Protein AF-A0A1I6HKV6-F1 (afdb_monomer_lite)

Foldseek 3Di:
DDPPPPPDDVCCVQAAQDQKKKKWFPQCVVVVDDPVDLQHFVTDIDMDGAPGGWDQDPVRDTDGHPPPQADPTNRRNAWMQISNRIGGDD

pLDDT: mean 88.16, std 11.88, range [40.31, 96.88]

Sequence (90 aa):
MSADDEYSDPYEERLAGETTVEWQCGVAAYDRFEPDDPEYCDHEPETIELDEPAGVGADGEISLPGFPGECPVCGNPKEFEINGLGVFLR

Secondary structure (DSSP, 8-state):
---------HHHHHTTT-SEEEEEEHHHHTT-S-TTSTT------EEEE-SS--EE-TTS-EE-TT--SS-TTT---SEEEETTEEEE--

Structure (mmCIF, N/CA/C/O backbone):
data_AF-A0A1I6HKV6-F1
#
_entry.id   AF-A0A1I6HKV6-F1
#
loop_
_atom_site.group_PDB
_atom_site.id
_atom_site.type_symbol
_atom_site.label_atom_id
_atom_site.label_alt_id
_atom_site.label_comp_id
_atom_site.label_asym_id
_atom_site.label_entity_id
_atom_site.label_seq_id
_atom_site.pdbx_PDB_ins_code
_atom_site.Cartn_x
_atom_site.Cartn_y
_atom_site.Cartn_z
_atom_site.occupancy
_a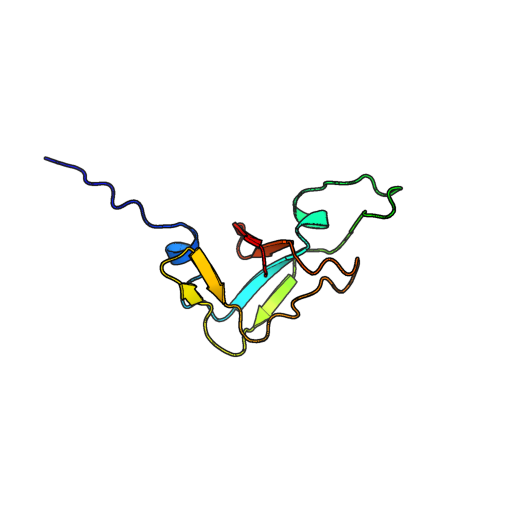tom_site.B_iso_or_equiv
_atom_site.auth_seq_id
_atom_site.auth_comp_id
_atom_site.auth_asym_id
_atom_site.auth_atom_id
_atom_site.pdbx_PDB_model_num
ATOM 1 N N . MET A 1 1 ? 7.803 21.893 31.397 1.00 40.31 1 MET A N 1
ATOM 2 C CA . MET A 1 1 ? 6.607 21.616 30.584 1.00 40.31 1 MET A CA 1
ATOM 3 C C . MET A 1 1 ? 7.063 20.579 29.587 1.00 40.31 1 MET A C 1
ATOM 5 O O . MET A 1 1 ? 7.841 20.926 28.710 1.00 40.31 1 MET A O 1
ATOM 9 N N . SER A 1 2 ? 6.774 19.311 29.866 1.00 46.62 2 SER A N 1
ATOM 10 C CA . SER A 1 2 ? 7.187 18.193 29.020 1.00 46.62 2 SER A CA 1
ATOM 11 C C . SER A 1 2 ? 6.286 18.197 27.794 1.00 46.62 2 SER A C 1
ATOM 13 O O . SER A 1 2 ? 5.072 18.086 27.942 1.00 46.62 2 SER A O 1
ATOM 15 N N . ALA A 1 3 ? 6.862 18.427 26.620 1.00 50.56 3 ALA A N 1
ATOM 16 C CA . ALA A 1 3 ? 6.245 17.993 25.381 1.00 50.56 3 ALA A CA 1
ATOM 17 C C . ALA A 1 3 ? 6.610 16.511 25.259 1.00 50.56 3 ALA A C 1
ATOM 19 O O . ALA A 1 3 ? 7.688 16.170 24.779 1.00 50.56 3 ALA A O 1
ATOM 20 N N . ASP A 1 4 ? 5.781 15.651 25.846 1.00 52.19 4 ASP A N 1
ATOM 21 C CA . ASP A 1 4 ? 5.663 14.282 25.363 1.00 52.19 4 ASP A CA 1
ATOM 22 C C . ASP A 1 4 ? 5.009 14.417 23.983 1.00 52.19 4 ASP A C 1
ATOM 24 O O . ASP A 1 4 ? 3.790 14.521 23.872 1.00 52.19 4 ASP A O 1
ATOM 28 N N . ASP A 1 5 ? 5.832 14.562 22.942 1.00 54.41 5 ASP A N 1
ATOM 29 C CA . ASP A 1 5 ? 5.420 14.231 21.582 1.00 54.41 5 ASP A CA 1
ATOM 30 C C . ASP A 1 5 ? 4.997 12.757 21.633 1.00 54.41 5 ASP A C 1
ATOM 32 O O . ASP A 1 5 ? 5.838 11.858 21.692 1.00 54.41 5 ASP A O 1
ATOM 36 N N . GLU A 1 6 ? 3.688 12.517 21.723 1.00 59.19 6 GLU A N 1
ATOM 37 C CA . GLU A 1 6 ? 3.092 11.209 21.477 1.00 59.19 6 GLU A CA 1
ATOM 38 C C . GLU A 1 6 ? 3.556 10.805 20.074 1.00 59.19 6 GLU A C 1
ATOM 40 O O . GLU A 1 6 ? 3.122 11.380 19.077 1.00 59.19 6 GLU A O 1
ATOM 45 N N . TYR A 1 7 ? 4.530 9.898 19.990 1.00 60.31 7 TYR A N 1
ATOM 46 C CA . TYR A 1 7 ? 4.936 9.319 18.718 1.00 60.31 7 TYR A CA 1
ATOM 47 C C . TYR A 1 7 ? 3.744 8.510 18.210 1.00 60.31 7 TYR A C 1
ATOM 49 O O . TYR A 1 7 ? 3.532 7.381 18.648 1.00 60.31 7 TYR A O 1
ATOM 57 N N . SER A 1 8 ? 2.928 9.134 17.363 1.00 66.94 8 SER A N 1
ATOM 58 C CA . SER A 1 8 ? 1.856 8.455 16.655 1.00 66.94 8 SER A CA 1
ATOM 59 C C . SER A 1 8 ? 2.486 7.681 15.505 1.00 66.94 8 SER A C 1
ATOM 61 O O . SER A 1 8 ? 3.338 8.200 14.777 1.00 66.94 8 SER A O 1
ATOM 63 N N . ASP A 1 9 ? 2.153 6.400 15.413 1.00 81.56 9 ASP A N 1
ATOM 64 C CA . ASP A 1 9 ? 2.643 5.562 14.337 1.00 81.56 9 ASP A CA 1
ATOM 65 C C . ASP A 1 9 ? 2.019 6.056 13.013 1.00 81.56 9 ASP A C 1
ATOM 67 O O . ASP A 1 9 ? 0.793 6.168 12.922 1.00 81.56 9 ASP A O 1
ATOM 71 N N . PRO A 1 10 ? 2.816 6.359 11.970 1.00 86.06 10 PRO A N 1
ATOM 72 C CA . PRO A 1 10 ? 2.284 6.893 10.719 1.00 86.06 10 PRO A CA 1
ATOM 73 C C . PRO A 1 10 ? 1.265 5.960 10.044 1.00 86.06 10 PRO A C 1
ATOM 75 O O . PRO A 1 10 ? 0.418 6.449 9.295 1.00 86.06 10 PRO A O 1
ATOM 78 N N . TYR A 1 11 ? 1.317 4.646 10.301 1.00 88.62 11 TYR A N 1
ATOM 79 C CA . TYR A 1 11 ? 0.299 3.697 9.848 1.00 88.62 11 TYR A CA 1
ATOM 80 C C . TYR A 1 11 ? -1.024 3.901 10.591 1.00 88.62 11 TYR A C 1
ATOM 82 O O . TYR A 1 11 ? -2.083 3.860 9.968 1.00 88.62 11 TYR A O 1
ATOM 90 N N . GLU A 1 12 ? -0.996 4.175 11.895 1.00 86.94 12 GLU A N 1
ATOM 91 C CA . GLU A 1 12 ? -2.218 4.507 12.634 1.00 86.94 12 GLU A CA 1
ATOM 92 C C . GLU A 1 12 ? -2.837 5.817 12.137 1.00 86.94 12 GLU A C 1
ATOM 94 O O . GLU A 1 12 ? -4.049 5.894 11.963 1.00 86.94 12 GLU A O 1
ATOM 99 N N . GLU A 1 13 ? -2.022 6.827 11.829 1.00 86.94 13 GLU A N 1
ATOM 100 C CA . GLU A 1 13 ? -2.528 8.131 11.385 1.00 86.94 13 GLU A CA 1
ATOM 101 C C . GLU A 1 13 ? -3.086 8.141 9.956 1.00 86.94 13 GLU A C 1
ATOM 103 O O . GLU A 1 13 ? -3.989 8.925 9.661 1.00 86.94 13 GLU A O 1
ATOM 108 N N . ARG A 1 14 ? -2.518 7.345 9.040 1.00 88.94 14 ARG A N 1
ATOM 109 C CA . ARG A 1 14 ? -2.826 7.432 7.595 1.00 88.94 14 ARG A CA 1
ATOM 110 C C . ARG A 1 14 ? -3.522 6.211 7.019 1.00 88.94 14 ARG A C 1
ATOM 112 O O . ARG A 1 14 ? -3.901 6.242 5.848 1.00 88.94 14 ARG A O 1
ATOM 119 N N . LEU A 1 15 ? -3.631 5.134 7.789 1.00 91.56 15 LEU A N 1
ATOM 120 C CA . LEU A 1 15 ? -4.183 3.877 7.303 1.00 91.56 15 LEU A CA 1
ATOM 121 C C . LEU A 1 15 ? -5.269 3.325 8.218 1.00 91.56 15 LEU A C 1
ATOM 123 O O . LEU A 1 15 ? -6.289 2.868 7.714 1.00 91.56 15 LEU A O 1
ATOM 127 N N . ALA A 1 16 ? -5.095 3.360 9.540 1.00 92.88 16 ALA A N 1
ATOM 128 C CA . ALA A 1 16 ? -6.066 2.740 10.436 1.00 92.88 16 ALA A CA 1
ATOM 129 C C . ALA A 1 16 ? -7.457 3.391 10.316 1.00 92.88 16 ALA A C 1
ATOM 131 O O . ALA A 1 16 ? -7.632 4.589 10.520 1.00 92.88 16 ALA A O 1
ATOM 132 N N . GLY A 1 17 ? -8.469 2.573 10.019 1.00 93.75 17 GLY A N 1
ATOM 133 C CA . GLY A 1 17 ? -9.854 3.013 9.853 1.00 93.75 17 GLY A CA 1
ATOM 134 C C . GLY A 1 17 ? -10.213 3.531 8.456 1.00 93.75 17 GLY A C 1
ATOM 135 O O . GLY A 1 17 ? -11.398 3.760 8.199 1.00 93.75 17 GLY A O 1
ATOM 136 N N . GLU A 1 18 ? -9.251 3.662 7.542 1.00 95.81 18 GLU A N 1
ATOM 137 C CA . GLU A 1 18 ? -9.523 4.089 6.169 1.00 95.81 18 GLU A CA 1
ATOM 138 C C . GLU A 1 18 ? -10.210 2.971 5.376 1.00 95.81 18 GLU A C 1
ATOM 140 O O . GLU A 1 18 ? -9.853 1.799 5.467 1.00 95.81 18 GLU A O 1
ATOM 145 N N . THR A 1 19 ? -11.213 3.332 4.578 1.00 96.19 19 THR A N 1
ATOM 146 C CA . THR A 1 19 ? -11.937 2.400 3.684 1.00 96.19 19 THR A CA 1
ATOM 147 C C . THR A 1 19 ? -11.607 2.633 2.216 1.00 96.19 19 THR A C 1
ATOM 149 O O . THR A 1 19 ? -11.930 1.808 1.369 1.00 96.19 19 THR A O 1
ATOM 152 N N . THR A 1 20 ? -10.936 3.738 1.907 1.00 96.75 20 THR A N 1
ATOM 153 C CA . THR A 1 20 ? -10.444 4.068 0.575 1.00 96.75 20 THR A CA 1
ATOM 154 C C . THR A 1 20 ? -8.957 4.333 0.697 1.00 96.75 20 THR A C 1
ATOM 156 O O . THR A 1 20 ? -8.546 5.145 1.521 1.00 96.75 20 THR A O 1
ATOM 159 N N . VAL A 1 21 ? -8.153 3.644 -0.106 1.00 95.75 21 VAL A N 1
ATOM 160 C CA . VAL A 1 21 ? -6.696 3.784 -0.069 1.00 95.75 21 VAL A CA 1
ATOM 161 C C . VAL A 1 21 ? -6.148 3.993 -1.471 1.00 95.75 21 VAL A C 1
ATOM 163 O O . VAL A 1 21 ? -6.607 3.372 -2.432 1.00 95.75 21 VAL A O 1
ATOM 166 N N . GLU A 1 22 ? -5.166 4.879 -1.585 1.00 96.88 22 GLU A N 1
ATOM 167 C CA . GLU A 1 22 ? -4.293 4.940 -2.751 1.00 96.88 22 GLU A CA 1
ATOM 168 C C . GLU A 1 22 ? -3.223 3.866 -2.596 1.00 96.88 22 GLU A C 1
ATOM 170 O O . GLU A 1 22 ? -2.655 3.707 -1.514 1.00 96.88 22 GLU A O 1
ATOM 175 N N . TRP A 1 23 ? -2.958 3.114 -3.656 1.00 95.44 23 TRP A N 1
ATOM 176 C CA . TRP A 1 23 ? -1.950 2.078 -3.649 1.00 95.44 23 TRP A CA 1
ATOM 177 C C . TRP A 1 23 ? -1.160 2.020 -4.948 1.00 95.44 23 TRP A C 1
ATOM 179 O O . TRP A 1 23 ? -1.647 2.341 -6.030 1.00 95.44 23 TRP A O 1
ATOM 189 N N . GLN A 1 24 ? 0.070 1.540 -4.838 1.00 96.50 24 GLN A N 1
ATOM 190 C CA . GLN A 1 24 ? 0.919 1.227 -5.973 1.00 96.50 24 GLN A CA 1
ATOM 191 C C . GLN A 1 24 ? 1.758 -0.009 -5.647 1.00 96.50 24 GLN A C 1
ATOM 193 O O . GLN A 1 24 ? 2.106 -0.269 -4.493 1.00 96.50 24 GLN A O 1
ATOM 198 N N . CYS A 1 25 ? 2.120 -0.792 -6.664 1.00 95.31 25 CYS A N 1
ATOM 199 C CA . CYS A 1 25 ? 3.139 -1.823 -6.502 1.00 95.31 25 CYS A CA 1
ATOM 200 C C . CYS A 1 25 ? 4.447 -1.201 -6.000 1.00 95.31 25 CYS A C 1
ATOM 202 O O . CYS A 1 25 ? 4.974 -0.298 -6.644 1.00 95.31 25 CYS A O 1
ATOM 204 N N . GLY A 1 26 ? 5.021 -1.728 -4.914 1.00 94.50 26 GLY A N 1
ATOM 205 C CA . GLY A 1 26 ? 6.247 -1.185 -4.319 1.00 94.50 26 GLY A CA 1
ATOM 206 C C . GLY A 1 26 ? 7.422 -1.169 -5.299 1.00 94.50 26 GLY A C 1
ATOM 207 O O . GLY A 1 26 ? 8.205 -0.226 -5.335 1.00 94.50 26 GLY A O 1
ATOM 208 N N . VAL A 1 27 ? 7.488 -2.158 -6.194 1.00 93.44 27 VAL A N 1
ATOM 209 C CA . VAL A 1 27 ? 8.497 -2.193 -7.261 1.00 93.44 27 VAL A CA 1
ATOM 210 C C . VAL A 1 27 ? 8.435 -0.956 -8.165 1.00 93.44 27 VAL A C 1
ATOM 212 O O . VAL A 1 27 ? 9.483 -0.396 -8.485 1.00 93.44 27 VAL A O 1
ATOM 215 N N . ALA A 1 28 ? 7.223 -0.535 -8.536 1.00 93.88 28 ALA A N 1
ATOM 216 C CA . ALA A 1 28 ? 6.989 0.629 -9.385 1.00 93.88 28 ALA A CA 1
ATOM 217 C C . ALA A 1 28 ? 7.140 1.933 -8.587 1.00 93.88 28 ALA A C 1
ATOM 219 O O . ALA A 1 28 ? 7.835 2.844 -9.024 1.00 93.88 28 ALA A O 1
ATOM 220 N N . ALA A 1 29 ? 6.562 1.993 -7.382 1.00 94.44 29 ALA A N 1
ATOM 221 C CA . ALA A 1 29 ? 6.602 3.167 -6.506 1.00 94.44 29 ALA A CA 1
ATOM 222 C C . ALA A 1 29 ? 8.033 3.597 -6.147 1.00 94.44 29 ALA A C 1
ATOM 224 O O . ALA A 1 29 ? 8.337 4.784 -6.044 1.00 94.44 29 ALA A O 1
ATOM 225 N N . TYR A 1 30 ? 8.931 2.624 -5.979 1.00 91.62 30 TYR A N 1
ATOM 226 C CA . TYR A 1 30 ? 10.320 2.871 -5.598 1.00 91.62 30 TYR A CA 1
ATOM 227 C C . TYR A 1 30 ? 11.301 2.891 -6.773 1.00 91.62 30 TYR A C 1
ATOM 229 O O . TYR A 1 30 ? 12.502 2.987 -6.515 1.00 91.62 30 TYR A O 1
ATOM 237 N N . ASP A 1 31 ? 10.819 2.781 -8.017 1.00 88.94 31 ASP A N 1
ATOM 238 C CA . ASP A 1 31 ? 11.635 2.836 -9.242 1.00 88.94 31 ASP A CA 1
ATOM 239 C C . ASP A 1 31 ? 12.886 1.929 -9.138 1.00 88.94 31 ASP A C 1
ATOM 241 O O . ASP A 1 31 ? 14.030 2.332 -9.357 1.00 88.94 31 ASP A O 1
ATOM 245 N N . ARG A 1 32 ? 12.683 0.695 -8.644 1.00 85.81 32 ARG A N 1
ATOM 246 C CA . ARG A 1 32 ? 13.788 -0.183 -8.199 1.00 85.81 32 ARG A CA 1
ATOM 247 C C . ARG A 1 32 ? 14.611 -0.782 -9.323 1.00 85.81 32 ARG A C 1
ATOM 249 O O . ARG A 1 32 ? 15.745 -1.193 -9.074 1.00 85.81 32 ARG A O 1
ATOM 256 N N . PHE A 1 33 ? 14.012 -0.905 -10.495 1.00 91.81 33 PHE A N 1
ATOM 257 C CA . PHE A 1 33 ? 14.560 -1.621 -11.635 1.00 91.81 33 PHE A CA 1
ATOM 258 C C . PHE A 1 33 ? 14.427 -0.761 -12.882 1.00 91.81 33 PHE A C 1
ATOM 260 O O . PHE A 1 33 ? 13.488 0.026 -12.999 1.00 91.81 33 PHE A O 1
ATOM 267 N N . GLU A 1 34 ? 15.362 -0.918 -13.812 1.00 92.38 34 GLU A N 1
ATOM 268 C CA . GLU A 1 34 ? 15.305 -0.231 -15.096 1.00 92.38 34 GLU A CA 1
ATOM 269 C C . GLU A 1 34 ? 14.242 -0.895 -15.992 1.00 92.38 34 GLU A C 1
ATOM 271 O O . GLU A 1 34 ? 13.959 -2.079 -15.822 1.00 92.38 34 GLU A O 1
ATOM 2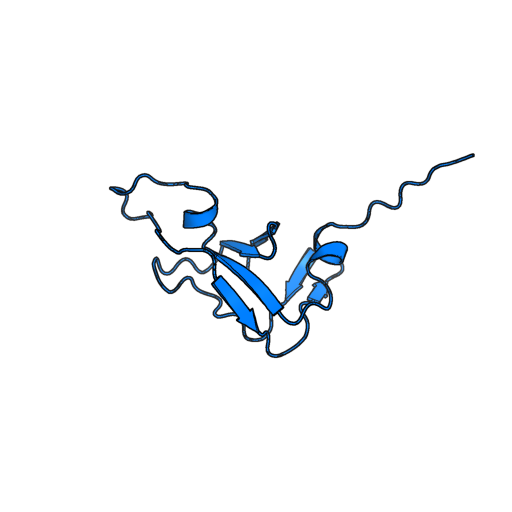76 N N . PRO A 1 35 ? 13.660 -0.193 -16.984 1.00 91.06 35 PRO A N 1
ATOM 277 C CA . PRO A 1 35 ? 12.625 -0.754 -17.865 1.00 91.06 35 PRO A CA 1
ATOM 278 C C . PRO A 1 35 ? 13.013 -2.034 -18.624 1.00 91.06 35 PRO A C 1
ATOM 280 O O . PRO A 1 35 ? 12.146 -2.715 -19.172 1.00 91.06 35 PRO A O 1
ATOM 283 N N . ASP A 1 36 ? 14.309 -2.342 -18.701 1.00 93.56 36 ASP A N 1
ATOM 284 C CA . ASP A 1 36 ? 14.845 -3.529 -19.368 1.00 93.56 36 ASP A CA 1
ATOM 285 C C . ASP A 1 36 ? 14.932 -4.755 -18.439 1.00 93.56 36 ASP A C 1
ATOM 287 O O . ASP A 1 36 ? 15.157 -5.872 -18.919 1.00 93.56 36 ASP A O 1
ATOM 291 N N . ASP A 1 37 ? 14.785 -4.562 -17.125 1.00 92.50 37 ASP A N 1
ATOM 292 C CA . ASP A 1 37 ? 14.885 -5.626 -16.132 1.00 92.50 37 ASP A CA 1
ATOM 293 C C . ASP A 1 37 ? 13.624 -6.510 -16.125 1.00 92.50 37 ASP A C 1
ATOM 295 O O . ASP A 1 37 ? 12.502 -6.008 -16.231 1.00 92.50 37 ASP A O 1
ATOM 299 N N . PRO A 1 38 ? 13.761 -7.835 -15.924 1.00 88.50 38 PRO A N 1
ATOM 300 C CA . PRO A 1 38 ? 12.608 -8.731 -15.819 1.00 88.50 38 PRO A CA 1
ATOM 301 C C . PRO A 1 38 ? 11.706 -8.412 -14.619 1.00 88.50 38 PRO A C 1
ATOM 303 O O . PRO A 1 38 ? 10.521 -8.738 -14.634 1.00 88.50 38 PRO A O 1
ATOM 306 N N . GLU A 1 39 ? 12.278 -7.813 -13.575 1.00 89.81 39 GLU A N 1
ATOM 307 C CA . GLU A 1 39 ? 11.585 -7.398 -12.360 1.00 89.81 39 GLU A CA 1
ATOM 308 C C . GLU A 1 39 ? 10.961 -5.999 -12.457 1.00 89.81 39 GLU A C 1
ATOM 310 O O . GLU A 1 39 ? 10.301 -5.580 -11.508 1.00 89.81 39 GLU A O 1
ATOM 315 N N . TYR A 1 40 ? 11.137 -5.277 -13.570 1.00 92.75 40 TYR A N 1
ATOM 316 C CA . TYR A 1 40 ? 10.520 -3.968 -13.778 1.00 92.75 40 TYR A CA 1
ATOM 317 C C . TYR A 1 40 ? 8.992 -4.018 -13.662 1.00 92.75 40 TYR A C 1
ATOM 319 O O . TYR A 1 40 ? 8.335 -4.981 -14.063 1.00 92.75 40 TYR A O 1
ATOM 327 N N . CYS A 1 41 ? 8.416 -2.948 -13.117 1.00 94.31 41 CYS A N 1
ATOM 328 C CA . CYS A 1 41 ? 6.978 -2.779 -12.9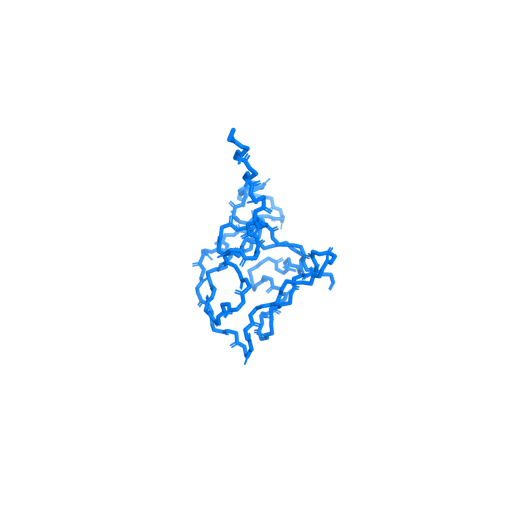94 1.00 94.31 41 CYS A CA 1
ATOM 329 C C . CYS A 1 41 ? 6.610 -1.325 -13.289 1.00 94.31 41 CYS A C 1
ATOM 331 O O . CYS A 1 41 ? 7.129 -0.421 -12.641 1.00 94.31 41 CYS A O 1
ATOM 333 N N . ASP A 1 42 ? 5.688 -1.116 -14.226 1.00 95.06 42 ASP A N 1
ATOM 334 C CA . ASP A 1 42 ? 5.142 0.189 -14.616 1.00 95.06 42 ASP A CA 1
ATOM 335 C C . ASP A 1 42 ? 3.751 0.450 -14.019 1.00 95.06 42 ASP A C 1
ATOM 337 O O . ASP A 1 42 ? 3.009 1.298 -14.507 1.00 95.06 42 ASP A O 1
ATOM 341 N N . HIS A 1 43 ? 3.382 -0.273 -12.956 1.00 94.50 43 HIS A N 1
ATOM 342 C CA . HIS A 1 43 ? 2.104 -0.087 -12.275 1.00 94.50 43 HIS A CA 1
ATOM 343 C C . HIS A 1 43 ? 1.955 1.353 -11.780 1.00 94.50 43 HIS A C 1
ATOM 345 O O . HIS A 1 43 ? 2.670 1.773 -10.869 1.00 94.50 43 HIS A O 1
ATOM 351 N N . GLU A 1 44 ? 1.005 2.094 -12.343 1.00 95.25 44 GLU A N 1
ATOM 352 C CA . GLU A 1 44 ? 0.669 3.448 -11.902 1.00 95.25 44 GLU A CA 1
ATOM 353 C C . GLU A 1 44 ? -0.052 3.418 -10.536 1.00 95.25 44 GLU A C 1
ATOM 355 O O . GLU A 1 44 ? -0.591 2.378 -10.149 1.00 95.25 44 GLU A O 1
ATOM 360 N N . PRO A 1 45 ? -0.042 4.511 -9.755 1.00 94.31 45 PRO A N 1
ATOM 361 C CA . PRO A 1 45 ? -0.850 4.602 -8.543 1.00 94.31 45 PRO A CA 1
ATOM 362 C C . PRO A 1 45 ? -2.346 4.516 -8.860 1.00 94.31 45 PRO A C 1
ATOM 364 O O . PRO A 1 45 ? -2.837 5.173 -9.780 1.00 94.31 45 PRO A O 1
ATOM 367 N N . GLU A 1 46 ? -3.083 3.748 -8.065 1.00 95.12 46 GLU A N 1
ATOM 368 C CA . GLU A 1 46 ? -4.526 3.564 -8.204 1.00 95.12 46 GLU A CA 1
ATOM 369 C C . GLU A 1 46 ? -5.230 3.711 -6.854 1.00 95.12 46 GLU A C 1
ATOM 371 O O . GLU A 1 46 ? -4.639 3.525 -5.797 1.00 95.12 46 GLU A O 1
ATOM 376 N N . THR A 1 47 ? -6.524 4.027 -6.864 1.00 96.25 47 THR A N 1
ATOM 377 C CA . THR A 1 47 ? -7.340 4.098 -5.644 1.00 96.25 47 THR A CA 1
ATOM 378 C C . THR A 1 47 ? -8.331 2.945 -5.615 1.00 96.25 47 THR A C 1
ATOM 380 O O . THR A 1 47 ? -9.019 2.703 -6.608 1.00 96.25 47 THR A O 1
ATOM 383 N N . ILE A 1 48 ? -8.437 2.260 -4.476 1.00 95.25 48 ILE A N 1
ATOM 384 C CA . ILE A 1 48 ? -9.407 1.178 -4.269 1.00 95.25 48 ILE A CA 1
ATOM 385 C C . ILE A 1 48 ? -10.250 1.410 -3.016 1.00 95.25 48 ILE A C 1
ATOM 387 O O . ILE A 1 48 ? -9.839 2.108 -2.088 1.00 95.25 48 ILE A O 1
ATOM 391 N N . GLU A 1 49 ? -11.422 0.782 -2.993 1.00 96.62 49 GLU A N 1
ATOM 392 C CA . GLU A 1 49 ? -12.258 0.648 -1.801 1.00 96.62 49 GLU A CA 1
ATOM 393 C C . GLU A 1 49 ? -12.002 -0.720 -1.160 1.00 96.62 49 GLU A C 1
ATOM 395 O O . GLU A 1 49 ? -11.978 -1.741 -1.849 1.00 96.62 49 GLU A O 1
ATOM 400 N N . LEU A 1 50 ? -11.791 -0.729 0.152 1.00 96.25 50 LEU A N 1
ATOM 401 C CA . LEU A 1 50 ? -11.628 -1.934 0.955 1.00 96.25 50 LEU A CA 1
ATOM 402 C C . LEU A 1 50 ? -12.998 -2.472 1.385 1.00 96.25 50 LEU A C 1
ATOM 404 O O . LEU A 1 50 ? -13.941 -1.710 1.603 1.00 96.25 50 LEU A O 1
ATOM 408 N N . ASP A 1 51 ? -13.090 -3.790 1.558 1.00 96.50 51 ASP A N 1
ATOM 409 C CA . ASP A 1 51 ? -14.317 -4.456 2.020 1.00 96.50 51 ASP A CA 1
ATOM 410 C C . ASP A 1 51 ? -14.658 -4.081 3.473 1.00 96.50 51 ASP A C 1
ATOM 412 O O . ASP A 1 51 ? -15.824 -4.004 3.866 1.00 96.50 51 ASP A O 1
ATOM 416 N N . GLU A 1 52 ? -13.623 -3.837 4.275 1.00 96.38 52 GLU A N 1
ATOM 417 C CA . GLU A 1 52 ? -13.691 -3.385 5.660 1.00 96.38 52 GLU A CA 1
ATOM 418 C C . GLU A 1 52 ? -12.581 -2.346 5.900 1.00 96.38 52 GLU A C 1
ATOM 420 O O . GLU A 1 52 ? -11.598 -2.323 5.154 1.00 96.38 52 GLU A O 1
ATOM 425 N N . PRO A 1 53 ? -12.700 -1.486 6.928 1.00 96.19 53 PRO A N 1
ATOM 426 C CA . PRO A 1 53 ? -11.664 -0.510 7.241 1.00 96.19 53 PRO A CA 1
ATOM 427 C C . PRO A 1 53 ? -10.294 -1.165 7.439 1.00 96.19 53 PRO A C 1
ATOM 429 O O . PRO A 1 53 ? -10.188 -2.213 8.083 1.00 96.19 53 PRO A O 1
ATOM 432 N N . ALA A 1 54 ? -9.247 -0.520 6.932 1.00 94.50 54 ALA A N 1
ATOM 433 C CA . ALA A 1 54 ? -7.880 -0.967 7.119 1.00 94.50 54 ALA A CA 1
ATOM 434 C C . ALA A 1 54 ? -7.525 -1.034 8.612 1.00 94.50 54 ALA A C 1
ATOM 436 O O . ALA A 1 54 ? -7.892 -0.171 9.416 1.00 94.50 54 ALA A O 1
ATOM 437 N N . GLY A 1 55 ? -6.812 -2.093 8.983 1.00 92.00 55 GLY A N 1
ATOM 438 C CA . GLY A 1 55 ? -6.415 -2.371 10.355 1.00 92.00 55 GLY A CA 1
ATOM 439 C C . GLY A 1 55 ? -4.908 -2.280 10.529 1.00 92.00 55 GLY A C 1
ATOM 440 O O . GLY A 1 55 ? -4.156 -2.770 9.689 1.00 92.00 55 GLY A O 1
ATOM 441 N N . VAL A 1 56 ? -4.481 -1.709 11.653 1.00 90.81 56 VAL A N 1
ATOM 442 C CA . VAL A 1 56 ? -3.092 -1.747 12.119 1.00 90.81 56 VAL A CA 1
ATOM 443 C C . VAL A 1 56 ? -3.084 -2.480 13.457 1.00 90.81 56 VAL A C 1
ATOM 445 O O . VAL A 1 56 ? -3.697 -2.042 14.429 1.00 90.81 56 VAL A O 1
ATOM 448 N N . GLY A 1 57 ? -2.474 -3.661 13.487 1.00 85.62 57 GLY A N 1
ATOM 449 C CA . GLY A 1 57 ? -2.328 -4.472 14.690 1.00 85.62 57 GLY A CA 1
ATOM 450 C C . GLY A 1 57 ? -1.232 -3.934 15.611 1.00 85.62 57 GLY A C 1
ATOM 451 O O . GLY A 1 57 ? -0.313 -3.251 15.169 1.00 85.62 57 GLY A O 1
ATOM 452 N N . ALA A 1 58 ? -1.276 -4.312 16.891 1.00 80.62 58 ALA A N 1
ATOM 453 C CA . ALA A 1 58 ? -0.305 -3.866 17.900 1.00 80.62 58 ALA A CA 1
ATOM 454 C C . ALA A 1 58 ? 1.158 -4.252 17.587 1.00 80.62 58 ALA A C 1
ATOM 456 O O . ALA A 1 58 ? 2.083 -3.624 18.093 1.00 80.62 58 ALA A O 1
ATOM 457 N N . ASP A 1 59 ? 1.365 -5.277 16.755 1.00 82.44 59 ASP A N 1
ATOM 458 C CA . ASP A 1 59 ? 2.679 -5.735 16.290 1.00 82.44 59 ASP A CA 1
ATOM 459 C C . ASP A 1 59 ? 3.092 -5.122 14.930 1.00 82.44 59 ASP A C 1
ATOM 461 O O . ASP A 1 59 ? 4.066 -5.570 14.322 1.00 82.44 59 ASP A O 1
ATOM 465 N N . GLY A 1 60 ? 2.347 -4.128 14.426 1.00 78.56 60 GLY A N 1
ATOM 466 C CA . GLY A 1 60 ? 2.557 -3.513 13.108 1.00 78.56 60 GLY A CA 1
ATOM 467 C C . GLY A 1 60 ? 2.028 -4.347 11.935 1.00 78.56 60 GLY A C 1
ATOM 468 O O . GLY A 1 60 ? 2.426 -4.134 10.792 1.00 78.56 60 GLY A O 1
ATOM 469 N N . GLU A 1 61 ? 1.162 -5.331 12.203 1.00 87.69 61 GLU A N 1
ATOM 470 C CA . GLU A 1 61 ? 0.475 -6.099 11.159 1.00 87.69 61 GLU A CA 1
ATOM 471 C C . GLU A 1 61 ? -0.555 -5.216 10.450 1.00 87.69 61 GLU A C 1
ATOM 473 O O . GLU A 1 61 ? -1.416 -4.626 11.098 1.00 87.69 61 GLU A O 1
ATOM 478 N N . ILE A 1 62 ? -0.478 -5.144 9.123 1.00 90.31 62 ILE A N 1
ATOM 479 C CA . ILE A 1 62 ? -1.399 -4.358 8.305 1.00 90.31 62 ILE A CA 1
ATOM 480 C C . ILE A 1 62 ? -2.448 -5.290 7.697 1.00 90.31 62 ILE A C 1
ATOM 482 O O . ILE A 1 62 ? -2.108 -6.238 6.991 1.00 90.31 62 ILE A O 1
ATOM 486 N N . SER A 1 63 ? -3.723 -5.005 7.956 1.00 91.88 63 SER A N 1
ATOM 487 C CA . SER A 1 63 ? -4.867 -5.698 7.363 1.00 91.88 63 SER A CA 1
ATOM 488 C C . SER A 1 63 ? -5.555 -4.784 6.356 1.00 91.88 63 SER A C 1
ATOM 490 O O . SER A 1 63 ? -5.973 -3.682 6.710 1.00 91.88 63 SER A O 1
ATOM 492 N N . LEU A 1 64 ? -5.689 -5.246 5.111 1.00 93.94 64 LEU A N 1
ATOM 493 C CA . LEU A 1 64 ? -6.360 -4.530 4.019 1.00 93.94 64 LEU A CA 1
ATOM 494 C C . LEU A 1 64 ? -7.428 -5.439 3.388 1.00 93.94 64 LEU A C 1
ATOM 496 O O . LEU A 1 64 ? -7.175 -6.076 2.363 1.00 93.94 64 LEU A O 1
ATOM 500 N N . PRO A 1 65 ? -8.608 -5.577 4.011 1.00 94.31 65 PRO A N 1
ATOM 501 C CA . PRO A 1 65 ? -9.655 -6.473 3.525 1.00 94.31 65 PRO A CA 1
ATOM 502 C C . PRO A 1 65 ? -10.141 -6.061 2.131 1.00 94.31 65 PRO A C 1
ATOM 504 O O . PRO A 1 65 ? -10.439 -4.896 1.893 1.00 94.31 65 PRO A O 1
ATOM 507 N N . GLY A 1 66 ? -10.200 -7.008 1.195 1.00 91.38 66 GLY A N 1
ATOM 508 C CA . GLY A 1 66 ? -10.556 -6.732 -0.205 1.00 91.38 66 GLY A CA 1
ATOM 509 C C . GLY A 1 66 ? -9.399 -6.232 -1.081 1.00 91.38 66 GLY A C 1
ATOM 510 O O . GLY A 1 66 ? -9.568 -6.089 -2.291 1.00 91.38 66 GLY A O 1
ATOM 511 N N . PHE A 1 67 ? -8.203 -6.018 -0.519 1.00 93.19 67 PHE A N 1
ATOM 512 C CA . PHE A 1 67 ? -7.010 -5.686 -1.300 1.00 93.19 67 PHE A CA 1
ATOM 513 C C . PHE A 1 67 ? -6.588 -6.873 -2.194 1.00 93.19 67 PHE A C 1
ATOM 515 O O . PHE A 1 67 ? -6.616 -8.017 -1.732 1.00 93.19 67 PHE A O 1
ATOM 522 N N . PRO A 1 68 ? -6.160 -6.643 -3.454 1.00 88.69 68 PRO A N 1
ATOM 523 C CA . PRO A 1 68 ? -5.843 -7.715 -4.404 1.00 88.69 68 PRO A CA 1
ATOM 524 C C . PRO A 1 68 ? -4.718 -8.651 -3.941 1.00 88.69 68 PRO A C 1
ATOM 526 O O . PRO A 1 68 ? -4.686 -9.813 -4.339 1.00 88.69 68 PRO A O 1
ATOM 529 N N . GLY A 1 69 ? -3.790 -8.163 -3.111 1.00 87.25 69 GLY A N 1
ATOM 530 C CA . GLY A 1 69 ? -2.699 -8.956 -2.529 1.00 87.25 69 GLY A CA 1
ATOM 531 C C . GLY A 1 69 ? -1.570 -9.303 -3.503 1.00 87.25 69 GLY A C 1
ATOM 532 O O . GLY A 1 69 ? -0.537 -9.811 -3.083 1.00 87.25 69 GLY A O 1
ATOM 533 N N . GLU A 1 70 ? -1.734 -8.998 -4.789 1.00 92.69 70 GLU A N 1
ATOM 534 C CA . GLU A 1 70 ? -0.731 -9.173 -5.832 1.00 92.69 70 GLU A CA 1
ATOM 535 C C . GLU 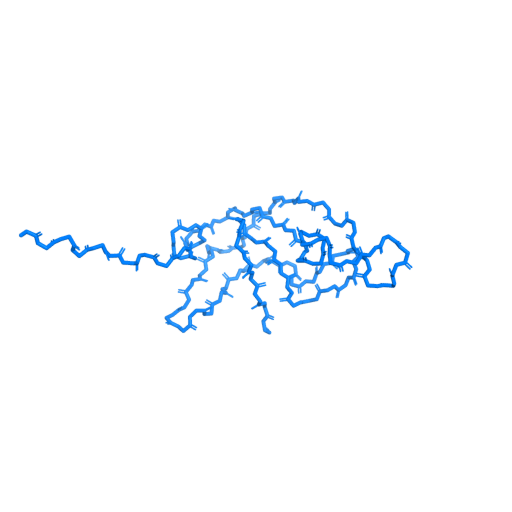A 1 70 ? -0.836 -8.033 -6.847 1.00 92.69 70 GLU A C 1
ATOM 537 O O . GLU A 1 70 ? -1.933 -7.621 -7.229 1.00 92.69 70 GLU A O 1
ATOM 542 N N . CYS A 1 71 ? 0.306 -7.507 -7.288 1.00 92.75 71 CYS A N 1
ATOM 543 C CA . CYS A 1 71 ? 0.338 -6.518 -8.355 1.00 92.75 71 CYS A CA 1
ATOM 544 C C . CYS A 1 71 ? -0.124 -7.154 -9.683 1.00 92.75 71 CYS A C 1
ATOM 546 O O . CYS A 1 71 ? 0.515 -8.103 -10.141 1.00 92.75 71 CYS A O 1
ATOM 548 N N . PRO A 1 72 ? -1.145 -6.608 -10.369 1.00 91.06 72 PRO A N 1
ATOM 549 C CA . PRO A 1 72 ? -1.662 -7.167 -11.620 1.00 91.06 72 PRO A CA 1
ATOM 550 C C . PRO A 1 72 ? -0.711 -7.003 -12.817 1.00 91.06 72 PRO A C 1
ATOM 552 O O . PRO A 1 72 ? -0.929 -7.623 -13.855 1.00 91.06 72 PRO A O 1
ATOM 555 N N . VAL A 1 73 ? 0.322 -6.163 -12.687 1.00 91.62 73 VAL A N 1
ATOM 556 C CA . VAL A 1 73 ? 1.297 -5.864 -13.747 1.00 91.62 73 VAL A CA 1
ATOM 557 C C . VAL A 1 73 ? 2.482 -6.824 -13.689 1.00 91.62 73 VAL A C 1
ATOM 559 O O . VAL A 1 73 ? 2.741 -7.540 -14.653 1.00 91.62 73 VAL A O 1
ATOM 562 N N . CYS A 1 74 ? 3.189 -6.875 -12.555 1.00 90.94 74 CYS A N 1
ATOM 563 C CA . CYS A 1 74 ? 4.402 -7.688 -12.412 1.00 90.94 74 CYS A CA 1
ATOM 564 C C . CYS A 1 74 ? 4.226 -8.946 -11.545 1.00 90.94 74 CYS A C 1
ATOM 566 O O . CYS A 1 74 ? 5.168 -9.724 -11.403 1.00 90.94 74 CYS A O 1
ATOM 568 N N . GLY A 1 75 ? 3.055 -9.159 -10.934 1.00 90.12 75 GLY A N 1
ATOM 569 C CA . GLY A 1 75 ? 2.804 -10.306 -10.055 1.00 90.12 75 GLY A CA 1
ATOM 570 C C . GLY A 1 75 ? 3.483 -10.216 -8.683 1.00 90.12 75 GLY A C 1
ATOM 571 O O . GLY A 1 75 ? 3.596 -11.225 -7.997 1.00 90.12 75 GLY A O 1
ATOM 572 N N . ASN A 1 76 ? 3.989 -9.045 -8.270 1.00 88.81 76 ASN A N 1
ATOM 573 C CA . ASN A 1 76 ? 4.596 -8.857 -6.947 1.00 88.81 76 ASN A CA 1
ATOM 574 C C . ASN A 1 76 ? 3.538 -9.006 -5.833 1.00 88.81 76 ASN A C 1
ATOM 576 O O . ASN A 1 76 ? 2.621 -8.185 -5.789 1.00 88.81 76 ASN A O 1
ATOM 580 N N . PRO A 1 77 ? 3.677 -9.970 -4.902 1.00 89.25 77 PRO A N 1
ATOM 581 C CA . PRO A 1 77 ? 2.680 -10.207 -3.861 1.00 89.25 77 PRO A CA 1
ATOM 582 C C . PRO A 1 77 ? 3.070 -9.648 -2.486 1.00 89.25 77 PRO A C 1
ATOM 584 O O . PRO A 1 77 ? 2.377 -9.883 -1.504 1.00 89.25 77 PRO A O 1
ATOM 587 N N . LYS A 1 78 ? 4.229 -8.988 -2.366 1.00 87.38 78 LYS A N 1
ATOM 588 C CA . LYS A 1 78 ? 4.828 -8.712 -1.052 1.00 87.38 78 LYS A CA 1
ATOM 589 C C . LYS A 1 78 ? 4.807 -7.255 -0.666 1.00 87.38 78 LYS A C 1
ATOM 591 O O . LYS A 1 78 ? 4.573 -6.955 0.4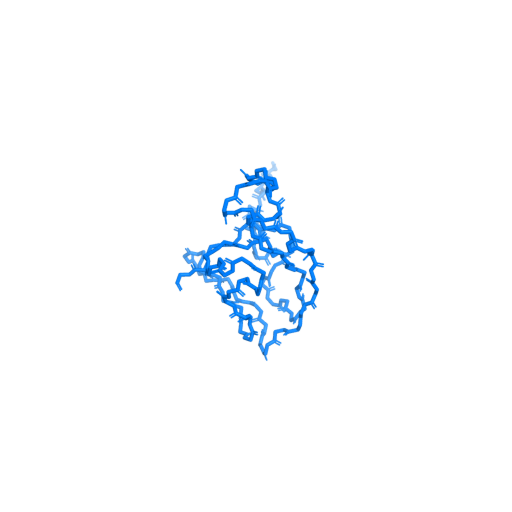94 1.00 87.38 78 LYS A O 1
ATOM 596 N N . GLU A 1 79 ? 5.132 -6.372 -1.597 1.00 92.69 79 GLU A N 1
ATOM 597 C CA . GLU A 1 79 ? 5.460 -4.992 -1.259 1.00 92.69 79 GLU A CA 1
ATOM 598 C C . GLU A 1 79 ? 4.624 -3.996 -2.043 1.00 92.69 79 GLU A C 1
ATOM 600 O O . GLU A 1 79 ? 4.589 -4.035 -3.274 1.00 92.69 79 GLU A O 1
ATOM 605 N N . PHE A 1 80 ? 4.004 -3.075 -1.320 1.00 95.00 80 PHE A N 1
ATOM 606 C CA . PHE A 1 80 ? 3.121 -2.062 -1.871 1.00 95.00 80 PHE A CA 1
ATOM 607 C C . PHE A 1 80 ? 3.375 -0.730 -1.178 1.00 95.00 80 PHE A C 1
ATOM 609 O O . PHE A 1 80 ? 3.762 -0.697 -0.013 1.00 95.00 80 PHE A O 1
ATOM 616 N N . GLU A 1 81 ? 3.146 0.367 -1.882 1.00 95.50 81 GLU A N 1
ATOM 617 C CA . GLU A 1 81 ? 2.965 1.666 -1.249 1.00 95.50 81 GLU A CA 1
ATOM 618 C C . GLU A 1 81 ? 1.465 1.882 -1.062 1.00 95.50 81 GLU A C 1
ATOM 620 O O . GLU A 1 81 ? 0.736 1.789 -2.041 1.00 95.50 81 GLU A O 1
ATOM 625 N N . ILE A 1 82 ? 1.004 2.123 0.168 1.00 95.25 82 ILE A N 1
ATOM 626 C CA . ILE A 1 82 ? -0.400 2.391 0.509 1.00 95.25 82 ILE A CA 1
ATOM 627 C C . ILE A 1 82 ? -0.479 3.740 1.225 1.00 95.25 82 ILE A C 1
ATOM 629 O O . ILE A 1 82 ? 0.161 3.913 2.261 1.00 95.25 82 ILE A O 1
ATOM 633 N N . ASN A 1 83 ? -1.239 4.703 0.700 1.00 94.56 83 ASN A N 1
ATOM 634 C CA . ASN A 1 83 ? -1.333 6.073 1.228 1.00 94.56 83 ASN A CA 1
ATOM 635 C C . ASN A 1 83 ? 0.054 6.713 1.494 1.00 94.56 83 ASN A C 1
ATOM 637 O O . ASN A 1 83 ? 0.259 7.415 2.491 1.00 94.56 83 ASN A O 1
ATOM 641 N N . GLY A 1 84 ? 1.034 6.431 0.627 1.00 92.44 84 GLY A N 1
ATOM 642 C CA . GLY A 1 84 ? 2.420 6.895 0.765 1.00 92.44 84 GLY A CA 1
ATOM 643 C C . GLY A 1 84 ? 3.246 6.175 1.844 1.00 92.44 84 GLY A C 1
ATOM 644 O O . GLY A 1 84 ? 4.284 6.691 2.266 1.00 92.44 84 GLY A O 1
ATOM 645 N N . LEU A 1 85 ? 2.791 5.019 2.339 1.00 93.19 85 LEU A N 1
ATOM 646 C CA . LEU A 1 85 ? 3.491 4.181 3.315 1.00 93.19 85 LEU A CA 1
ATOM 647 C C . LEU A 1 85 ? 3.893 2.838 2.700 1.00 93.19 85 LEU A C 1
ATOM 649 O O . LEU A 1 85 ? 3.085 2.178 2.056 1.00 93.19 85 LEU A O 1
ATOM 653 N N . GLY A 1 86 ? 5.127 2.397 2.942 1.00 92.50 86 GLY A N 1
ATOM 654 C CA . GLY A 1 86 ? 5.609 1.101 2.458 1.00 92.50 86 GLY A CA 1
ATOM 655 C C . GLY A 1 86 ? 5.065 -0.065 3.283 1.00 92.50 86 GLY A C 1
ATOM 656 O O . GLY A 1 86 ? 5.506 -0.291 4.404 1.00 92.50 86 GLY A O 1
ATOM 657 N N . VAL A 1 87 ? 4.151 -0.845 2.718 1.00 91.12 87 VAL A N 1
ATOM 658 C CA . VAL A 1 87 ? 3.507 -1.993 3.361 1.00 91.12 87 VAL A CA 1
ATOM 659 C C . VAL A 1 87 ? 4.084 -3.301 2.827 1.00 91.12 87 VAL A C 1
ATOM 661 O O . VAL A 1 87 ? 4.197 -3.508 1.617 1.00 91.12 87 VAL A O 1
ATOM 664 N N . PHE A 1 88 ? 4.398 -4.217 3.747 1.00 88.75 88 PHE A N 1
ATOM 665 C CA . PHE A 1 88 ? 4.778 -5.590 3.428 1.00 88.75 88 PHE A CA 1
ATOM 666 C C . PHE A 1 88 ? 3.668 -6.558 3.834 1.00 88.75 88 PHE A C 1
ATOM 668 O O . PHE A 1 88 ? 3.466 -6.805 5.024 1.00 88.75 88 PHE A O 1
ATOM 675 N N . LEU A 1 89 ? 2.975 -7.123 2.849 1.00 83.88 89 LEU A N 1
ATOM 676 C CA . LEU A 1 89 ? 1.975 -8.164 3.066 1.00 83.88 89 LEU A CA 1
ATOM 677 C C . LEU A 1 89 ? 2.676 -9.521 3.252 1.00 83.88 89 LEU A C 1
ATOM 679 O O . LEU A 1 89 ? 3.690 -9.808 2.604 1.00 83.88 89 LEU A O 1
ATOM 683 N N . ARG A 1 90 ? 2.176 -10.326 4.195 1.00 67.88 90 ARG A N 1
ATOM 684 C CA . ARG A 1 90 ? 2.729 -11.641 4.561 1.00 67.88 90 ARG A CA 1
ATOM 685 C C . ARG A 1 90 ? 1.889 -12.787 4.028 1.00 67.88 90 ARG A C 1
ATOM 687 O O . AR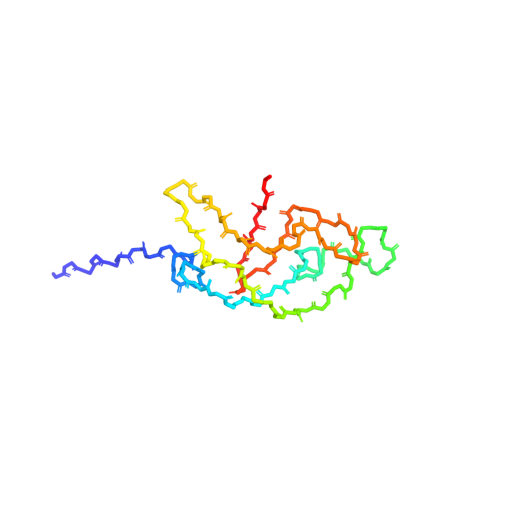G A 1 90 ? 0.648 -12.659 4.051 1.00 67.88 90 ARG A O 1
#

Organism: Halorubrum sodomense (NCBI:txid35743)

Radius of gyration: 14.9 Å; chains: 1; bounding box: 30×33×50 Å